Protein AF-A0A9W7AGV5-F1 (afdb_monomer)

Radius of gyration: 15.36 Å; Cα contacts (8 Å, |Δi|>4): 86; chains: 1; bounding box: 35×31×51 Å

Solvent-accessible surface area (backbone atoms only — not comparable to full-atom values): 5864 Å² total; per-residue (Å²): 137,83,84,82,76,92,59,86,72,49,36,65,69,78,32,40,68,36,52,50,52,32,37,52,48,29,53,72,37,88,78,60,40,59,78,69,56,78,77,59,97,86,55,80,66,87,47,46,67,38,49,50,52,33,54,51,45,35,34,39,56,72,38,49,68,41,31,50,41,47,72,37,86,84,50,52,70,68,56,25,50,53,21,42,68,65,42,51,74,70,45,37,76,79,61,49,73,80,124

Organism: NCBI:txid1714387

Secondary structure (DSSP, 8-state):
----------HHHHTHHHHHHHHHHHHTSSS---TTPPPPTT---TTHHHHHHHHHHHHHHH-HHHHHHHH-SSS-HHHHHHHHHHHHHHHHHHH----

Sequence (99 aa):
MGNGQSASNNPRSVCNQYYLQLSECKAHLSPPLKLTDRYPINAKDVCEEAEYALKRCLAHAIDPKAAATLYDKEANRADRVAANKKIVPKLKPYLWKSD

Mean predicted aligned error: 7.45 Å

Structure (mmCIF, N/CA/C/O backbone):
data_AF-A0A9W7AGV5-F1
#
_entry.id   AF-A0A9W7AGV5-F1
#
loop_
_atom_site.group_PDB
_atom_site.id
_atom_site.type_symbol
_atom_site.label_atom_id
_atom_site.label_alt_id
_atom_site.label_comp_id
_atom_site.label_asym_id
_atom_site.label_entity_id
_atom_site.label_seq_id
_atom_site.pdbx_PDB_ins_code
_atom_site.Cartn_x
_atom_site.Cartn_y
_atom_site.Cartn_z
_atom_site.occupancy
_atom_site.B_iso_or_equiv
_atom_site.auth_seq_id
_atom_site.auth_comp_id
_atom_site.auth_asym_id
_atom_site.auth_atom_id
_atom_site.pdbx_PDB_model_num
ATOM 1 N N . MET A 1 1 ? 1.601 -18.894 31.562 1.00 37.81 1 MET A N 1
ATOM 2 C CA . MET A 1 1 ? 2.801 -18.448 30.822 1.00 37.81 1 MET A CA 1
ATOM 3 C C . MET A 1 1 ? 2.342 -17.710 29.569 1.00 37.81 1 MET A C 1
ATOM 5 O O . MET A 1 1 ? 2.095 -18.344 28.556 1.00 37.81 1 MET A O 1
ATOM 9 N N . GLY A 1 2 ? 2.119 -16.397 29.657 1.00 39.03 2 GLY A N 1
ATOM 10 C CA . GLY A 1 2 ? 1.752 -15.569 28.504 1.00 39.03 2 GLY A CA 1
ATOM 11 C C . GLY A 1 2 ? 2.989 -14.865 27.961 1.00 39.03 2 GLY A C 1
ATOM 12 O O . GLY A 1 2 ? 3.215 -13.707 28.288 1.00 39.03 2 GLY A O 1
ATOM 13 N N . ASN A 1 3 ? 3.822 -15.581 27.201 1.00 40.28 3 ASN A N 1
ATOM 14 C CA . ASN A 1 3 ? 4.856 -14.953 26.372 1.00 40.28 3 ASN A CA 1
ATOM 15 C C . ASN A 1 3 ? 4.110 -14.082 25.343 1.00 40.28 3 ASN A C 1
ATOM 17 O O . ASN A 1 3 ? 3.218 -14.574 24.666 1.00 40.28 3 ASN A O 1
ATOM 21 N N . GLY A 1 4 ? 4.297 -12.770 25.265 1.00 39.22 4 GLY A N 1
ATOM 22 C CA . GLY A 1 4 ? 5.576 -12.097 25.121 1.00 39.22 4 GLY A CA 1
ATOM 23 C C . GLY A 1 4 ? 5.661 -11.643 23.669 1.00 39.22 4 GLY A C 1
ATOM 24 O O . GLY A 1 4 ? 5.931 -12.478 22.817 1.00 39.22 4 GLY A O 1
ATOM 25 N N . GLN A 1 5 ? 5.366 -10.361 23.412 1.00 38.69 5 GLN A N 1
ATOM 26 C CA . GLN A 1 5 ? 5.897 -9.519 22.322 1.00 38.69 5 GLN A CA 1
ATOM 27 C C . GLN A 1 5 ? 5.044 -8.245 22.159 1.00 38.69 5 GLN A C 1
ATOM 29 O O . GLN A 1 5 ? 4.325 -8.059 21.183 1.00 38.69 5 GLN A O 1
ATOM 34 N N . SER A 1 6 ? 5.215 -7.297 23.085 1.00 45.88 6 SER A N 1
ATOM 35 C CA . SER A 1 6 ? 5.297 -5.887 22.679 1.00 45.88 6 SER A CA 1
ATOM 36 C C . SER A 1 6 ? 6.671 -5.689 22.038 1.00 45.88 6 SER A C 1
ATOM 38 O O . SER A 1 6 ? 7.569 -5.099 22.629 1.00 45.88 6 SER A O 1
ATOM 40 N N . ALA A 1 7 ? 6.873 -6.270 20.856 1.00 47.56 7 ALA A N 1
ATOM 41 C CA . ALA A 1 7 ? 7.914 -5.793 19.969 1.00 47.56 7 ALA A CA 1
ATOM 42 C C . ALA A 1 7 ? 7.368 -4.513 19.344 1.00 47.56 7 ALA A C 1
ATOM 44 O O . ALA A 1 7 ? 6.213 -4.460 18.923 1.00 47.56 7 ALA A O 1
ATOM 45 N N . SER A 1 8 ? 8.178 -3.469 19.321 1.00 48.66 8 SER A N 1
ATOM 46 C CA . SER A 1 8 ? 7.942 -2.242 18.574 1.00 48.66 8 SER A CA 1
ATOM 47 C C . SER A 1 8 ? 7.701 -2.607 17.102 1.00 48.66 8 SER A C 1
ATOM 49 O O . SER A 1 8 ? 8.641 -2.703 16.314 1.00 48.66 8 SER A O 1
ATOM 51 N N . ASN A 1 9 ? 6.449 -2.907 16.749 1.00 59.78 9 ASN A N 1
ATOM 52 C CA . ASN A 1 9 ? 6.053 -3.478 15.465 1.00 59.78 9 ASN A CA 1
ATOM 53 C C . ASN A 1 9 ? 6.112 -2.391 14.400 1.00 59.78 9 ASN A C 1
ATOM 55 O O . ASN A 1 9 ? 5.095 -1.837 13.998 1.00 59.78 9 ASN A O 1
ATOM 59 N N . ASN A 1 10 ? 7.322 -2.050 13.962 1.00 81.62 10 ASN A N 1
ATOM 60 C CA . ASN A 1 10 ? 7.508 -1.225 12.786 1.00 81.62 10 ASN A CA 1
ATOM 61 C C . ASN A 1 10 ? 6.837 -1.961 11.611 1.00 81.62 10 ASN A C 1
ATOM 63 O O . ASN A 1 10 ? 7.314 -3.043 11.252 1.00 81.62 10 ASN A O 1
ATOM 67 N N . PRO A 1 11 ? 5.776 -1.403 10.993 1.00 84.06 11 PRO A N 1
ATOM 68 C CA . PRO A 1 11 ? 5.079 -2.027 9.868 1.00 84.06 11 PRO A CA 1
ATOM 69 C C . PRO A 1 11 ? 6.032 -2.448 8.749 1.00 84.06 11 PRO A C 1
ATOM 71 O O . PRO A 1 11 ? 5.829 -3.464 8.091 1.00 84.06 11 PRO A O 1
ATOM 74 N N . ARG A 1 12 ? 7.133 -1.703 8.589 1.00 84.56 12 ARG A N 1
ATOM 75 C CA . ARG A 1 12 ? 8.194 -2.029 7.642 1.00 84.56 12 ARG A CA 1
ATOM 76 C C . ARG A 1 12 ? 8.890 -3.356 7.940 1.00 84.56 12 ARG A C 1
ATOM 78 O O . ARG A 1 12 ? 9.154 -4.109 7.014 1.00 84.56 12 ARG A O 1
ATOM 85 N N . SER A 1 13 ? 9.178 -3.627 9.212 1.00 86.88 13 SER A N 1
ATOM 86 C CA . SER A 1 13 ? 9.831 -4.868 9.646 1.00 86.88 13 SER A CA 1
ATOM 87 C C . SER A 1 13 ? 8.904 -6.066 9.445 1.00 86.88 13 SER A C 1
ATOM 89 O O . SER A 1 13 ? 9.299 -7.068 8.857 1.00 86.88 13 SER A O 1
ATOM 91 N N . VAL A 1 14 ? 7.632 -5.916 9.833 1.00 88.75 14 VAL A N 1
ATOM 92 C CA . VAL A 1 14 ? 6.600 -6.955 9.666 1.00 88.75 14 VAL A CA 1
ATOM 93 C C . VAL A 1 14 ? 6.407 -7.321 8.192 1.00 88.75 14 VAL A C 1
ATOM 95 O O . VAL A 1 14 ? 6.260 -8.490 7.853 1.00 88.75 14 VAL A O 1
ATOM 98 N N . CYS A 1 15 ? 6.448 -6.329 7.302 1.00 92.38 15 CYS A N 1
ATOM 99 C CA . CYS A 1 15 ? 6.200 -6.518 5.875 1.00 92.38 15 CYS A CA 1
ATOM 100 C C . CYS A 1 15 ? 7.477 -6.636 5.029 1.00 92.38 15 CYS A C 1
ATOM 102 O O . CYS A 1 15 ? 7.403 -6.487 3.809 1.00 92.38 15 CYS A O 1
ATOM 104 N N . ASN A 1 16 ? 8.642 -6.897 5.637 1.00 90.25 16 ASN A N 1
ATOM 105 C CA . ASN A 1 16 ? 9.936 -6.877 4.944 1.00 90.25 16 ASN A CA 1
ATOM 106 C C . ASN A 1 16 ? 10.001 -7.843 3.748 1.00 90.25 16 ASN A C 1
ATOM 108 O O . ASN A 1 16 ? 10.548 -7.495 2.706 1.00 90.25 16 ASN A O 1
ATOM 112 N N . GLN A 1 17 ? 9.382 -9.021 3.852 1.00 92.00 17 GLN A N 1
ATOM 113 C CA . GLN A 1 17 ? 9.304 -9.973 2.739 1.00 92.00 17 GLN A CA 1
ATOM 114 C C . GLN A 1 17 ? 8.623 -9.364 1.502 1.00 92.00 17 GLN A C 1
ATOM 116 O O . GLN A 1 17 ? 9.119 -9.514 0.391 1.00 92.00 17 GLN A O 1
ATOM 121 N N . TYR A 1 18 ? 7.525 -8.628 1.689 1.00 91.00 18 TYR A N 1
ATOM 122 C CA . TYR A 1 18 ? 6.810 -7.984 0.585 1.00 91.00 18 TYR A CA 1
ATOM 123 C C . TYR A 1 18 ? 7.597 -6.811 -0.011 1.00 91.00 18 TYR A C 1
ATOM 125 O O . TYR A 1 18 ? 7.501 -6.547 -1.207 1.00 91.00 18 TYR A O 1
ATOM 133 N N . TYR A 1 19 ? 8.410 -6.126 0.801 1.00 90.25 19 TYR A N 1
ATOM 134 C CA . TYR A 1 19 ? 9.350 -5.125 0.295 1.00 90.25 19 TYR A CA 1
ATOM 135 C C . TYR A 1 19 ? 10.400 -5.744 -0.627 1.00 90.25 19 TYR A C 1
ATOM 137 O O . TYR A 1 19 ? 10.662 -5.184 -1.690 1.00 90.25 19 TYR A O 1
ATOM 145 N N . LEU A 1 20 ? 10.978 -6.883 -0.236 1.00 90.62 20 LEU A N 1
ATOM 146 C CA . LEU A 1 20 ? 11.958 -7.602 -1.052 1.00 90.62 20 LEU A CA 1
ATOM 147 C C . LEU A 1 20 ? 11.327 -8.094 -2.356 1.00 90.62 20 LEU A C 1
ATOM 149 O O . LEU A 1 20 ? 11.841 -7.773 -3.419 1.00 90.62 20 LEU A O 1
ATOM 153 N N . GLN A 1 21 ? 10.159 -8.738 -2.286 1.00 91.38 21 GLN A N 1
ATOM 154 C CA . GLN A 1 21 ? 9.433 -9.213 -3.470 1.00 91.38 21 GLN A CA 1
ATOM 155 C C . GLN A 1 21 ? 9.121 -8.087 -4.463 1.00 91.38 21 GLN A C 1
ATOM 157 O O . GLN A 1 21 ? 9.325 -8.240 -5.666 1.00 91.38 21 GLN A O 1
ATOM 162 N N . LEU A 1 22 ? 8.649 -6.934 -3.977 1.00 90.00 22 LEU A N 1
ATOM 163 C CA . LEU A 1 22 ? 8.380 -5.797 -4.851 1.00 90.00 22 LEU A CA 1
ATOM 164 C C . LEU A 1 22 ? 9.671 -5.202 -5.429 1.00 90.00 22 LEU A C 1
ATOM 166 O O . LEU A 1 22 ? 9.697 -4.821 -6.597 1.00 90.00 22 LEU A O 1
ATOM 170 N N . SER A 1 23 ? 10.733 -5.120 -4.624 1.00 89.88 23 SER A N 1
ATOM 171 C CA . SER A 1 23 ? 12.036 -4.626 -5.072 1.00 89.88 23 SER A CA 1
ATOM 172 C C . SER A 1 23 ? 12.639 -5.521 -6.154 1.00 89.88 23 SER A C 1
ATOM 174 O O . SER A 1 23 ? 13.133 -5.007 -7.151 1.00 89.88 23 SER A O 1
ATOM 176 N N . GLU A 1 24 ? 12.579 -6.839 -5.977 1.00 90.94 24 GLU A N 1
ATOM 177 C CA . GLU A 1 24 ? 13.029 -7.826 -6.960 1.00 90.94 24 GLU A CA 1
ATOM 178 C C . GLU A 1 24 ? 12.207 -7.715 -8.241 1.00 90.94 24 GLU A C 1
ATOM 180 O O . GLU A 1 24 ? 12.768 -7.539 -9.320 1.00 90.94 24 GLU A O 1
ATOM 185 N N . CYS A 1 25 ? 10.876 -7.711 -8.128 1.00 89.75 25 CYS A N 1
ATOM 186 C CA . CYS A 1 25 ? 10.007 -7.595 -9.292 1.00 89.75 25 CYS A CA 1
ATOM 187 C C . CYS A 1 25 ? 10.292 -6.312 -10.091 1.00 89.75 25 CYS A C 1
ATOM 189 O O . CYS A 1 25 ? 10.478 -6.371 -11.305 1.00 89.75 25 CYS A O 1
ATOM 191 N N . LYS A 1 26 ? 10.407 -5.157 -9.416 1.00 88.94 26 LYS A N 1
ATOM 192 C CA . LYS A 1 26 ? 10.716 -3.877 -10.072 1.00 88.94 26 LYS A CA 1
ATOM 193 C C . LYS A 1 26 ? 12.130 -3.830 -10.667 1.00 88.94 26 LYS A C 1
ATOM 195 O O . LYS A 1 26 ? 12.315 -3.198 -11.706 1.00 88.94 26 LYS A O 1
ATOM 200 N N . ALA A 1 27 ? 13.103 -4.520 -10.069 1.00 89.06 27 ALA A N 1
ATOM 201 C CA . ALA A 1 27 ? 14.459 -4.639 -10.610 1.00 89.06 27 ALA A CA 1
ATOM 202 C C . ALA A 1 27 ? 14.525 -5.486 -11.893 1.00 89.06 27 ALA A C 1
ATOM 204 O O . ALA A 1 27 ? 15.413 -5.269 -12.714 1.00 89.06 27 ALA A O 1
ATOM 205 N N . HIS A 1 28 ? 13.584 -6.415 -12.087 1.00 88.25 28 HIS A N 1
ATOM 206 C CA . HIS A 1 28 ? 13.468 -7.220 -13.306 1.00 88.25 28 HIS A CA 1
ATOM 207 C C . HIS A 1 28 ? 12.706 -6.525 -14.447 1.00 88.25 28 HIS A C 1
ATOM 209 O O . HIS A 1 28 ? 12.638 -7.065 -15.552 1.00 88.25 28 HIS A O 1
ATOM 215 N N . LEU A 1 29 ? 12.141 -5.336 -14.212 1.00 85.44 29 LEU A N 1
ATOM 216 C CA . LEU A 1 29 ? 11.520 -4.537 -15.268 1.00 85.44 29 LEU A CA 1
ATOM 217 C C . LEU A 1 29 ? 12.578 -3.923 -16.191 1.00 85.44 29 LEU A C 1
ATOM 219 O O . LEU A 1 29 ? 13.733 -3.738 -15.814 1.00 85.44 29 LEU A O 1
ATOM 223 N N . SER A 1 30 ? 12.163 -3.580 -17.411 1.00 81.88 30 SER A N 1
ATOM 224 C CA . SER A 1 30 ? 13.010 -2.895 -18.385 1.00 81.88 30 SER A CA 1
ATOM 225 C C . SER A 1 30 ? 12.293 -1.640 -18.902 1.00 81.88 30 SER A C 1
ATOM 227 O O . SER A 1 30 ? 11.339 -1.772 -19.674 1.00 81.88 30 SER A O 1
ATOM 229 N N . PRO A 1 31 ? 12.710 -0.427 -18.490 1.00 83.75 31 PRO A N 1
ATOM 230 C CA . PRO A 1 31 ? 13.814 -0.140 -17.566 1.00 83.75 31 PRO A CA 1
ATOM 231 C C . PRO A 1 31 ? 13.516 -0.581 -16.116 1.00 83.75 31 PRO A C 1
ATOM 233 O O . PRO A 1 31 ? 12.345 -0.629 -15.728 1.00 83.75 31 PRO A O 1
ATOM 236 N N . PRO A 1 32 ? 14.553 -0.877 -15.307 1.00 83.56 32 PRO A N 1
ATOM 237 C CA . PRO A 1 32 ? 14.369 -1.244 -13.907 1.00 83.56 32 PRO A CA 1
ATOM 238 C C . PRO A 1 32 ? 13.818 -0.058 -13.116 1.00 83.56 32 PRO A C 1
ATOM 240 O O . PRO A 1 32 ? 14.248 1.082 -13.300 1.00 83.56 32 PRO A O 1
ATOM 243 N N . LEU A 1 33 ? 12.879 -0.338 -12.214 1.00 85.75 33 LEU A N 1
ATOM 244 C CA . LEU A 1 33 ? 12.261 0.660 -11.344 1.00 85.75 33 LEU A CA 1
ATOM 245 C C . LEU A 1 33 ? 12.753 0.499 -9.904 1.00 85.75 33 LEU A C 1
ATOM 247 O O . LEU A 1 33 ? 12.990 -0.608 -9.420 1.00 85.75 33 LEU A O 1
ATOM 251 N N . LYS A 1 34 ? 12.864 1.608 -9.175 1.00 84.44 34 LYS A N 1
ATOM 252 C CA . LYS A 1 34 ? 13.028 1.582 -7.719 1.00 84.44 34 LYS A CA 1
ATOM 253 C C . LYS A 1 34 ? 11.684 1.332 -7.050 1.00 84.44 34 LYS A C 1
ATOM 255 O O . LYS A 1 34 ? 10.618 1.614 -7.592 1.00 84.44 34 LYS A O 1
ATOM 260 N N . LEU A 1 35 ? 11.735 0.883 -5.799 1.00 78.44 35 LEU A N 1
ATOM 261 C CA . LEU A 1 35 ? 10.555 0.646 -4.967 1.00 78.44 35 LEU A CA 1
ATOM 262 C C . LEU A 1 35 ? 9.573 1.840 -4.953 1.00 78.44 35 LEU A C 1
ATOM 264 O O . LEU A 1 35 ? 8.364 1.638 -5.055 1.00 78.44 35 LEU A O 1
ATOM 268 N N . THR A 1 36 ? 10.100 3.065 -4.867 1.00 79.19 36 THR A N 1
ATOM 269 C CA . THR A 1 36 ? 9.342 4.328 -4.814 1.00 79.19 36 THR A CA 1
ATOM 270 C C . THR A 1 36 ? 8.919 4.865 -6.178 1.00 79.19 36 THR A C 1
ATOM 272 O O . THR A 1 36 ? 8.117 5.799 -6.231 1.00 79.19 36 THR A O 1
ATOM 275 N N . ASP A 1 37 ? 9.454 4.312 -7.267 1.00 81.38 37 ASP A N 1
ATOM 276 C CA . ASP A 1 37 ? 9.158 4.802 -8.605 1.00 81.38 37 ASP A CA 1
ATOM 277 C C . ASP A 1 37 ? 7.732 4.421 -8.991 1.00 81.38 37 ASP A C 1
ATOM 279 O O . ASP A 1 37 ? 7.241 3.319 -8.701 1.00 81.38 37 ASP A O 1
ATOM 283 N N . ARG A 1 38 ? 7.061 5.370 -9.644 1.00 78.50 38 ARG A N 1
ATOM 284 C CA . ARG A 1 38 ? 5.759 5.137 -10.261 1.00 78.50 38 ARG A CA 1
ATOM 285 C C . ARG A 1 38 ? 5.961 4.377 -11.560 1.00 78.50 38 ARG A C 1
ATOM 287 O O . ARG A 1 38 ? 6.935 4.616 -12.272 1.00 78.50 38 ARG A O 1
ATOM 294 N N . TYR A 1 39 ? 5.007 3.519 -11.885 1.00 79.56 39 TYR A N 1
ATOM 295 C CA . TYR A 1 39 ? 5.001 2.886 -13.189 1.00 79.56 39 TYR A CA 1
ATOM 296 C C . TYR A 1 39 ? 4.742 3.909 -14.304 1.00 79.56 39 TYR A C 1
ATOM 298 O O . TYR A 1 39 ? 4.053 4.914 -14.081 1.00 79.56 39 TYR A O 1
ATOM 306 N N . PRO A 1 40 ? 5.294 3.679 -15.507 1.00 77.31 40 PRO A N 1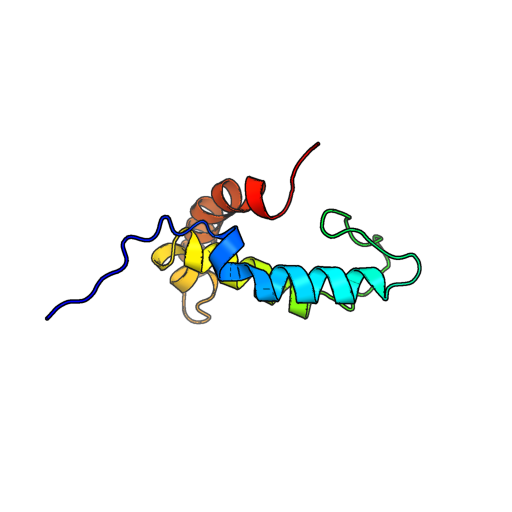
ATOM 307 C CA . PRO A 1 40 ? 4.942 4.448 -16.692 1.00 77.31 40 PRO A CA 1
ATOM 308 C C . PRO A 1 40 ? 3.432 4.394 -16.946 1.00 77.31 40 PRO A C 1
ATOM 310 O O . PRO A 1 40 ? 2.816 3.348 -16.779 1.00 77.31 40 PRO A O 1
ATOM 313 N N . ILE A 1 41 ? 2.847 5.488 -17.443 1.00 70.69 41 ILE A N 1
ATOM 314 C CA . ILE A 1 41 ? 1.397 5.608 -17.717 1.00 70.69 41 ILE A CA 1
ATOM 315 C C . ILE A 1 41 ? 0.870 4.489 -18.642 1.00 70.69 41 ILE A C 1
ATOM 317 O O . ILE A 1 41 ? -0.301 4.130 -18.568 1.00 70.69 41 ILE A O 1
ATOM 321 N N . ASN A 1 42 ? 1.742 3.916 -19.478 1.00 68.38 42 ASN A N 1
ATOM 322 C CA . ASN A 1 42 ? 1.407 2.875 -20.453 1.00 68.38 42 ASN A CA 1
ATOM 323 C C . ASN A 1 42 ? 1.956 1.483 -20.086 1.00 68.38 42 ASN A C 1
ATOM 325 O O . ASN A 1 42 ? 1.971 0.592 -20.935 1.00 68.38 42 ASN A O 1
ATOM 329 N N . ALA A 1 43 ? 2.448 1.284 -18.861 1.00 65.44 43 ALA A N 1
ATOM 330 C CA . ALA A 1 43 ? 2.873 -0.031 -18.401 1.00 65.44 43 ALA A CA 1
ATOM 331 C C . ALA A 1 43 ? 1.674 -0.786 -17.815 1.00 65.44 43 ALA A C 1
ATOM 333 O O . ALA A 1 43 ? 0.931 -0.264 -16.990 1.00 65.44 43 ALA A O 1
ATOM 334 N N . LYS A 1 44 ? 1.481 -2.036 -18.247 1.00 67.31 44 LYS A N 1
ATOM 335 C CA . LYS A 1 44 ? 0.658 -2.986 -17.498 1.00 67.31 44 LYS A CA 1
ATOM 336 C C . LYS A 1 44 ? 1.525 -3.464 -16.335 1.00 67.31 44 LYS A C 1
ATOM 338 O O . LYS A 1 44 ? 2.549 -4.100 -16.579 1.00 67.31 44 LYS A O 1
ATOM 343 N N . ASP A 1 45 ? 1.158 -3.096 -15.112 1.00 74.44 45 ASP A N 1
ATOM 344 C CA . ASP A 1 45 ? 2.006 -3.244 -13.925 1.00 74.44 45 ASP A CA 1
ATOM 345 C C . ASP A 1 45 ? 2.240 -4.716 -13.573 1.00 74.44 45 ASP A C 1
ATOM 347 O O . ASP A 1 45 ? 1.505 -5.328 -12.805 1.00 74.44 45 ASP A O 1
ATOM 351 N N . VAL A 1 46 ? 3.309 -5.296 -14.123 1.00 81.38 46 VAL A N 1
ATOM 352 C CA . VAL A 1 46 ? 3.709 -6.700 -13.903 1.00 81.38 46 VAL A CA 1
ATOM 353 C C . VAL A 1 46 ? 3.891 -7.015 -12.411 1.00 81.38 46 VAL A C 1
ATOM 355 O O . VAL A 1 46 ? 3.698 -8.146 -11.981 1.00 81.38 46 VAL A O 1
ATOM 358 N N . CYS A 1 47 ? 4.214 -6.001 -11.608 1.00 87.69 47 CYS A N 1
ATOM 359 C CA . CYS A 1 47 ? 4.432 -6.112 -10.170 1.00 87.69 47 CYS A CA 1
ATOM 360 C C . CYS A 1 47 ? 3.228 -5.636 -9.331 1.00 87.69 47 CYS A C 1
ATOM 362 O O . CYS A 1 47 ? 3.378 -5.416 -8.127 1.00 87.69 47 CYS A O 1
ATOM 364 N N . GLU A 1 48 ? 2.042 -5.467 -9.934 1.00 86.75 48 GLU A N 1
ATOM 365 C CA . GLU A 1 48 ? 0.817 -5.031 -9.242 1.00 86.75 48 GLU A CA 1
ATOM 366 C C . GLU A 1 48 ? 0.460 -5.956 -8.071 1.00 86.75 48 GLU A C 1
ATOM 368 O O . GLU A 1 48 ? 0.137 -5.474 -6.984 1.00 86.75 48 GLU A O 1
ATOM 373 N N . GLU A 1 49 ? 0.586 -7.275 -8.245 1.00 88.62 49 GLU A N 1
ATOM 374 C CA . GLU A 1 49 ? 0.303 -8.246 -7.181 1.00 88.62 49 GLU A CA 1
ATOM 375 C C . GLU A 1 49 ? 1.242 -8.068 -5.980 1.00 88.62 49 GLU A C 1
ATOM 377 O O . GLU A 1 49 ? 0.790 -8.050 -4.831 1.00 88.62 49 GLU A O 1
ATOM 382 N N . ALA A 1 50 ? 2.538 -7.861 -6.236 1.00 89.06 50 ALA A N 1
ATOM 383 C CA . ALA A 1 50 ? 3.531 -7.615 -5.193 1.00 89.06 50 ALA A CA 1
ATOM 384 C C . ALA A 1 50 ? 3.283 -6.268 -4.488 1.00 89.06 50 ALA A C 1
ATOM 386 O O . ALA A 1 50 ? 3.375 -6.177 -3.261 1.00 89.06 50 ALA A O 1
ATOM 387 N N . GLU A 1 51 ? 2.892 -5.226 -5.233 1.00 88.50 51 GLU A N 1
ATOM 388 C CA . GLU A 1 51 ? 2.486 -3.947 -4.644 1.00 88.50 51 GLU A CA 1
ATOM 389 C C . GLU A 1 51 ? 1.240 -4.078 -3.774 1.00 88.50 51 GLU A C 1
ATOM 391 O O . GLU A 1 51 ? 1.177 -3.495 -2.687 1.00 88.50 51 GLU A O 1
ATOM 396 N N . TYR A 1 52 ? 0.234 -4.809 -4.247 1.00 89.50 52 TYR A N 1
ATOM 397 C CA . TYR A 1 52 ? -1.002 -5.021 -3.511 1.00 89.50 52 TYR A CA 1
ATOM 398 C C . TYR A 1 52 ? -0.744 -5.804 -2.223 1.00 89.50 52 TYR A C 1
ATOM 400 O O . TYR A 1 52 ? -1.228 -5.412 -1.158 1.00 89.50 52 TYR A O 1
ATOM 408 N N . ALA A 1 53 ? 0.077 -6.854 -2.287 1.00 91.19 53 ALA A N 1
ATOM 409 C CA . ALA A 1 53 ? 0.476 -7.634 -1.123 1.00 91.19 53 ALA A CA 1
ATOM 410 C C . ALA A 1 53 ? 1.201 -6.768 -0.078 1.00 91.19 53 ALA A C 1
ATOM 412 O O . ALA A 1 53 ? 0.844 -6.795 1.105 1.00 91.19 53 ALA A O 1
ATOM 413 N N . LEU A 1 54 ? 2.134 -5.912 -0.516 1.00 91.44 54 LEU A N 1
ATOM 414 C CA . LEU A 1 54 ? 2.815 -4.958 0.360 1.00 91.44 54 LEU A CA 1
ATOM 415 C C . LEU A 1 54 ? 1.836 -3.956 0.996 1.00 91.44 54 LEU A C 1
ATOM 417 O O . LEU A 1 54 ? 1.836 -3.785 2.217 1.00 91.44 54 LEU A O 1
ATOM 421 N N . LYS A 1 55 ? 0.971 -3.316 0.196 1.00 90.31 55 LYS A N 1
ATOM 422 C CA . LYS A 1 55 ? -0.038 -2.348 0.673 1.00 90.31 55 LYS A CA 1
ATOM 423 C C . LYS A 1 55 ? -0.992 -2.985 1.685 1.00 90.31 55 LYS A C 1
ATOM 425 O O . LYS A 1 55 ? -1.326 -2.362 2.696 1.00 90.31 55 LYS A O 1
ATOM 430 N N . ARG A 1 56 ? -1.408 -4.231 1.446 1.00 92.25 56 ARG A N 1
ATOM 431 C CA . ARG A 1 56 ? -2.283 -4.989 2.346 1.00 92.25 56 ARG A CA 1
ATOM 432 C C . ARG A 1 56 ? -1.586 -5.337 3.655 1.00 92.25 56 ARG A C 1
ATOM 434 O O . ARG A 1 56 ? -2.155 -5.078 4.713 1.00 92.25 56 ARG A O 1
ATOM 441 N N . CYS A 1 57 ? -0.360 -5.858 3.598 1.00 93.31 57 CYS A N 1
ATOM 442 C CA . CYS A 1 57 ? 0.420 -6.152 4.797 1.00 93.31 57 CYS A CA 1
ATOM 443 C C . CYS A 1 57 ? 0.612 -4.895 5.655 1.00 93.31 57 CYS A C 1
ATOM 445 O O . CYS A 1 57 ? 0.295 -4.902 6.845 1.00 93.31 57 CYS A O 1
ATOM 447 N N . LEU A 1 58 ? 1.053 -3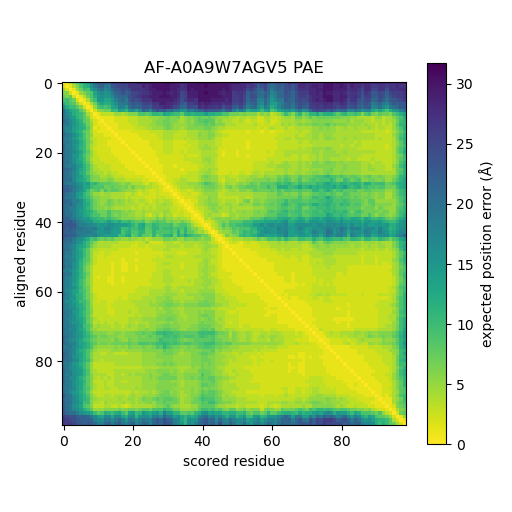.791 5.041 1.00 92.00 58 LEU A N 1
ATOM 448 C CA . LEU A 1 58 ? 1.292 -2.535 5.750 1.00 92.00 58 LEU A CA 1
ATOM 449 C C . LEU A 1 58 ? 0.012 -1.989 6.383 1.00 92.00 58 LEU A C 1
ATOM 451 O O . LEU A 1 58 ? 0.033 -1.558 7.532 1.00 92.00 58 LEU A O 1
ATOM 455 N N . ALA A 1 59 ? -1.112 -2.041 5.668 1.00 92.25 59 ALA A N 1
ATOM 456 C CA . ALA A 1 59 ? -2.397 -1.622 6.210 1.00 92.25 59 ALA A CA 1
ATOM 457 C C . ALA A 1 59 ? -2.772 -2.431 7.462 1.00 92.25 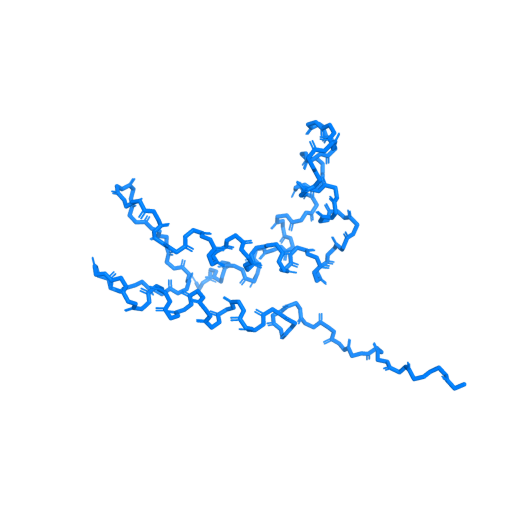59 ALA A C 1
ATOM 459 O O . ALA A 1 59 ? -3.144 -1.835 8.471 1.00 92.25 59 ALA A O 1
ATOM 460 N N . HIS A 1 60 ? -2.620 -3.761 7.433 1.00 93.12 60 HIS A N 1
ATOM 461 C CA . HIS A 1 60 ? -2.894 -4.610 8.596 1.00 93.12 60 HIS A CA 1
ATOM 462 C C . HIS A 1 60 ? -1.921 -4.377 9.756 1.00 93.12 60 HIS A C 1
ATOM 464 O O . HIS A 1 60 ? -2.344 -4.404 10.909 1.00 93.12 60 HIS A O 1
ATOM 470 N N . ALA A 1 61 ? -0.644 -4.119 9.468 1.00 91.50 61 ALA A N 1
ATOM 471 C CA . ALA A 1 61 ? 0.360 -3.836 10.490 1.00 91.50 61 ALA A CA 1
ATOM 472 C C . ALA A 1 61 ? 0.160 -2.463 11.163 1.00 91.50 61 ALA A C 1
ATOM 474 O O . ALA A 1 61 ? 0.505 -2.291 12.328 1.00 91.50 61 ALA A O 1
ATOM 475 N N . ILE A 1 62 ? -0.400 -1.487 10.443 1.00 90.62 62 ILE A N 1
ATOM 476 C CA . ILE A 1 62 ? -0.663 -0.128 10.940 1.00 90.62 62 ILE A CA 1
ATOM 477 C C . ILE A 1 62 ? -2.001 -0.037 11.681 1.00 90.62 62 ILE A C 1
ATOM 479 O O . ILE A 1 62 ? -2.092 0.585 12.739 1.00 90.62 62 ILE A O 1
ATOM 483 N N . ASP A 1 63 ? -3.067 -0.562 11.077 1.00 91.44 63 ASP A N 1
ATOM 484 C CA . ASP A 1 63 ? -4.433 -0.455 11.585 1.00 91.44 63 ASP A CA 1
ATOM 485 C C . ASP A 1 63 ? -5.238 -1.695 11.162 1.00 91.44 63 ASP A C 1
ATOM 487 O O . ASP A 1 63 ? -5.942 -1.674 10.147 1.00 91.44 63 ASP A O 1
ATOM 491 N N . PRO A 1 64 ? -5.141 -2.802 11.921 1.00 89.94 64 PRO A N 1
ATOM 492 C CA . PRO A 1 64 ? -5.739 -4.075 11.529 1.00 89.94 64 PRO A CA 1
ATOM 493 C C . PRO A 1 64 ? -7.262 -3.997 11.393 1.00 89.94 64 PRO A C 1
ATOM 495 O O . PRO A 1 64 ? -7.827 -4.683 10.544 1.00 89.94 64 PRO A O 1
ATOM 498 N N . LYS A 1 65 ? -7.924 -3.135 12.180 1.00 91.62 65 LYS A N 1
ATOM 499 C CA . LYS A 1 65 ? -9.381 -2.943 12.129 1.00 91.62 65 LYS A CA 1
ATOM 500 C C . LYS A 1 65 ? -9.796 -2.233 10.848 1.00 91.62 65 LYS A C 1
ATOM 502 O O . LYS A 1 65 ? -10.649 -2.736 10.125 1.00 91.62 65 LYS A O 1
ATOM 507 N N . ALA A 1 66 ? -9.178 -1.090 10.546 1.00 92.12 66 ALA A N 1
ATOM 508 C CA . ALA A 1 66 ? -9.471 -0.391 9.302 1.00 92.12 66 ALA A CA 1
ATOM 509 C C . ALA A 1 66 ? -9.081 -1.243 8.083 1.00 92.12 66 ALA A C 1
ATOM 511 O O . ALA A 1 66 ? -9.775 -1.211 7.072 1.00 92.12 66 ALA A O 1
ATOM 512 N N . ALA A 1 67 ? -8.002 -2.027 8.167 1.00 92.62 67 ALA A N 1
ATOM 513 C CA . ALA A 1 67 ? -7.542 -2.846 7.051 1.00 92.62 67 ALA A CA 1
ATOM 514 C C . ALA A 1 67 ? -8.510 -3.993 6.766 1.00 92.62 67 ALA A C 1
ATOM 516 O O . ALA A 1 67 ? -8.831 -4.231 5.604 1.00 92.62 67 ALA A O 1
ATOM 517 N N . ALA A 1 68 ? -9.031 -4.639 7.814 1.00 93.25 68 ALA A N 1
ATOM 518 C CA . ALA A 1 68 ? -10.085 -5.636 7.678 1.00 93.25 68 ALA A CA 1
ATOM 519 C C . ALA A 1 68 ? -11.285 -5.057 6.915 1.00 93.25 68 ALA A C 1
ATOM 521 O O . ALA A 1 68 ? -11.668 -5.621 5.901 1.00 93.25 68 ALA A O 1
ATOM 522 N N . THR A 1 69 ? -11.791 -3.881 7.306 1.00 94.69 69 THR A N 1
ATOM 523 C CA . THR A 1 69 ? -12.895 -3.218 6.590 1.00 94.69 69 THR A CA 1
ATOM 524 C C . THR A 1 69 ? -12.526 -2.819 5.159 1.00 94.69 69 THR A C 1
ATOM 526 O O . THR A 1 69 ? -13.343 -2.947 4.257 1.00 94.69 69 THR A O 1
ATOM 529 N N . LEU A 1 70 ? -11.309 -2.322 4.920 1.00 93.62 70 LEU A N 1
ATOM 530 C CA . LEU A 1 70 ? -10.880 -1.844 3.600 1.00 93.62 70 LEU A CA 1
ATOM 531 C C . LEU A 1 70 ? -10.842 -2.967 2.548 1.00 93.62 70 LEU A C 1
ATOM 533 O O . LEU A 1 70 ? -11.222 -2.741 1.391 1.00 93.62 70 LEU A O 1
ATOM 537 N N . TYR A 1 71 ? -10.372 -4.147 2.960 1.00 91.75 71 TYR A N 1
ATOM 538 C CA . TYR A 1 71 ? -10.177 -5.322 2.104 1.00 91.75 71 TYR A CA 1
ATOM 539 C C . TYR A 1 71 ? -11.304 -6.358 2.198 1.00 91.75 71 TYR A C 1
ATOM 541 O O . TYR A 1 71 ? -11.253 -7.366 1.491 1.00 91.75 71 TYR A O 1
ATOM 549 N N . ASP A 1 72 ? -12.314 -6.116 3.029 1.00 92.94 72 ASP A N 1
ATOM 550 C CA . ASP A 1 72 ? -13.536 -6.911 3.068 1.00 92.94 72 ASP A CA 1
ATOM 551 C C . ASP A 1 72 ? -14.396 -6.630 1.822 1.00 92.94 72 ASP A C 1
ATOM 553 O O . ASP A 1 72 ? -14.634 -5.479 1.441 1.00 92.94 72 ASP A O 1
ATOM 557 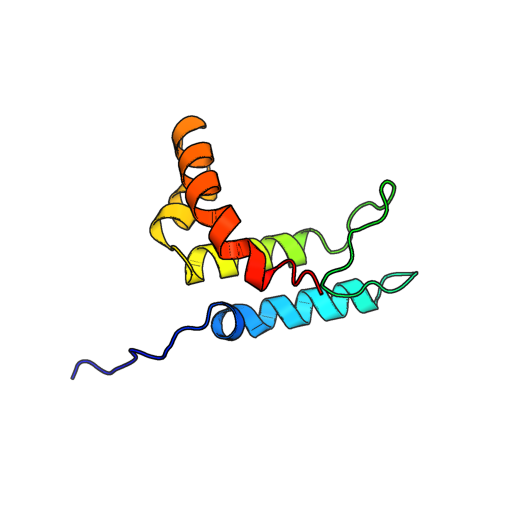N N . LYS A 1 73 ? -14.827 -7.706 1.157 1.00 89.38 73 LYS A N 1
ATOM 558 C CA . LYS A 1 73 ? -15.663 -7.647 -0.049 1.00 89.38 73 LYS A CA 1
ATOM 559 C C . LYS A 1 73 ? -17.132 -7.398 0.282 1.00 89.38 73 LYS A C 1
ATOM 561 O O . LYS A 1 73 ? -17.854 -6.908 -0.582 1.00 89.38 73 LYS A O 1
ATOM 566 N N . GLU A 1 74 ? -17.554 -7.727 1.499 1.00 94.69 74 GLU A N 1
ATOM 567 C CA . GLU A 1 74 ? -18.930 -7.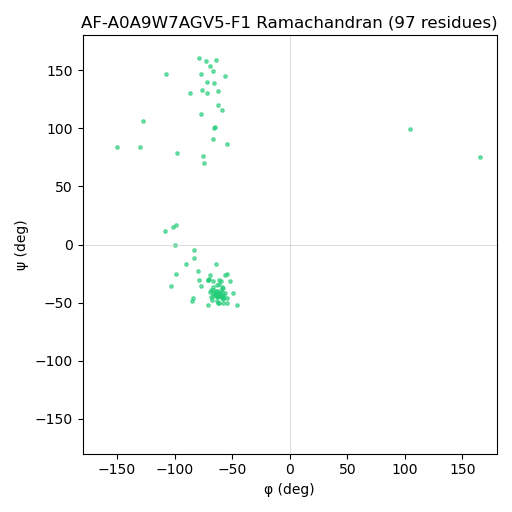567 1.971 1.00 94.69 74 GLU A CA 1
ATOM 568 C C . GLU A 1 74 ? -19.157 -6.194 2.622 1.00 94.69 74 GLU A C 1
ATOM 570 O O . GLU A 1 74 ? -20.292 -5.728 2.727 1.00 94.69 74 GLU A O 1
ATOM 575 N N . ALA A 1 75 ? -18.080 -5.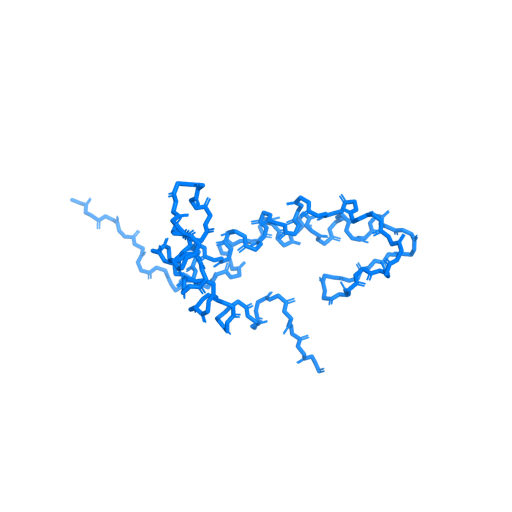493 2.994 1.00 92.25 75 ALA A N 1
ATOM 576 C CA . ALA A 1 75 ? -18.159 -4.141 3.527 1.00 92.25 75 ALA A CA 1
ATOM 577 C C . ALA A 1 75 ? -18.745 -3.161 2.498 1.00 92.25 75 ALA A C 1
ATOM 579 O O . ALA A 1 75 ? -18.313 -3.076 1.340 1.00 92.25 75 ALA A O 1
ATOM 580 N N . ASN A 1 76 ? -19.707 -2.351 2.944 1.00 95.50 76 ASN A N 1
ATOM 581 C CA . ASN A 1 76 ? -20.317 -1.344 2.088 1.00 95.50 76 ASN A CA 1
ATOM 582 C C . ASN A 1 76 ? -19.287 -0.283 1.645 1.00 95.50 76 ASN A C 1
ATOM 584 O O . ASN A 1 76 ? -18.241 -0.054 2.262 1.00 95.50 76 ASN A O 1
ATOM 588 N N . ARG A 1 77 ? -19.599 0.411 0.544 1.00 93.81 77 ARG A N 1
ATOM 589 C CA . ARG A 1 77 ? -18.691 1.401 -0.054 1.00 93.81 77 ARG A CA 1
ATOM 590 C C . ARG A 1 77 ? -18.324 2.534 0.911 1.00 93.81 77 ARG A C 1
ATOM 592 O O . ARG A 1 77 ? -17.192 3.012 0.859 1.00 93.81 77 ARG A O 1
ATOM 599 N N . ALA A 1 78 ? -19.253 2.984 1.754 1.00 95.56 78 ALA A N 1
ATOM 600 C CA . ALA A 1 78 ? -19.015 4.093 2.675 1.00 95.56 78 ALA A CA 1
ATOM 601 C C . ALA A 1 78 ? -17.977 3.719 3.745 1.00 95.56 78 ALA A C 1
ATOM 603 O O . ALA A 1 78 ? -17.025 4.473 3.964 1.00 95.56 78 ALA A O 1
ATOM 604 N N . ASP A 1 79 ? -18.093 2.523 4.317 1.00 93.81 79 ASP A N 1
ATOM 605 C CA . ASP A 1 79 ? -17.176 2.002 5.331 1.00 93.81 79 ASP A CA 1
ATOM 606 C C . ASP A 1 79 ? -15.783 1.765 4.758 1.00 93.81 79 ASP A C 1
ATOM 608 O O . ASP A 1 79 ? -14.784 2.165 5.361 1.00 93.81 79 ASP A O 1
ATOM 612 N N . ARG A 1 80 ? -15.697 1.223 3.538 1.00 93.69 80 ARG A N 1
ATOM 613 C CA . ARG A 1 80 ? -14.421 1.072 2.825 1.00 93.69 80 ARG A CA 1
ATOM 614 C C . ARG A 1 80 ? -13.749 2.419 2.559 1.00 93.69 80 ARG A C 1
ATOM 616 O O . ARG A 1 80 ? -12.544 2.554 2.761 1.00 93.69 80 ARG A O 1
ATOM 623 N N . VAL A 1 81 ? -14.508 3.444 2.158 1.00 94.31 81 VAL A N 1
ATOM 624 C CA . VAL A 1 81 ? -13.979 4.807 1.964 1.00 94.31 81 VAL A CA 1
ATOM 625 C C . VAL A 1 81 ? -13.504 5.410 3.288 1.00 94.31 81 VAL A C 1
ATOM 627 O O . VAL A 1 81 ? -12.433 6.020 3.332 1.00 94.31 81 VAL A O 1
ATOM 630 N N . ALA A 1 82 ? -14.259 5.233 4.373 1.00 94.56 82 ALA A N 1
ATOM 631 C CA . ALA A 1 82 ? -13.876 5.714 5.696 1.00 94.56 82 ALA A CA 1
ATOM 632 C C . ALA A 1 82 ? -12.607 5.014 6.213 1.00 94.56 82 ALA A C 1
ATOM 634 O O . ALA A 1 82 ? -11.696 5.675 6.714 1.00 94.56 82 ALA A O 1
ATOM 635 N N . ALA A 1 83 ? -12.508 3.696 6.035 1.00 94.19 83 ALA A N 1
ATOM 636 C CA . ALA A 1 83 ? -11.319 2.914 6.351 1.00 94.19 83 ALA A CA 1
ATOM 637 C C . ALA A 1 83 ? -10.105 3.362 5.522 1.00 94.19 83 ALA A C 1
ATOM 639 O O . ALA A 1 83 ? -9.030 3.602 6.075 1.00 94.19 83 ALA A O 1
ATOM 640 N N . ASN A 1 84 ? -10.290 3.585 4.218 1.00 92.62 84 ASN A N 1
ATOM 641 C CA . ASN A 1 84 ? -9.235 4.085 3.340 1.00 92.62 84 ASN A CA 1
ATOM 642 C C . ASN A 1 84 ? -8.711 5.456 3.799 1.00 92.62 84 ASN A C 1
ATOM 644 O O . ASN A 1 84 ? -7.501 5.659 3.891 1.00 92.62 84 ASN A O 1
ATOM 648 N N . LYS A 1 85 ? -9.608 6.384 4.165 1.00 93.50 85 LYS A N 1
ATOM 649 C CA . LYS A 1 85 ? -9.239 7.708 4.702 1.00 93.50 85 LYS A CA 1
ATOM 650 C C . LYS A 1 85 ? -8.414 7.621 5.990 1.00 93.50 85 LYS A C 1
ATOM 652 O O . LYS A 1 85 ? -7.571 8.482 6.219 1.00 93.50 85 LYS A O 1
ATOM 657 N N . LYS A 1 86 ? -8.629 6.590 6.814 1.00 92.94 86 LYS A N 1
ATOM 658 C CA . LYS A 1 86 ? -7.838 6.342 8.032 1.00 92.94 86 LYS A CA 1
ATOM 659 C C . LYS A 1 86 ? -6.466 5.736 7.730 1.00 92.94 86 LYS A C 1
ATOM 661 O O . LYS A 1 86 ? -5.502 6.050 8.425 1.00 92.94 86 LYS A O 1
ATOM 666 N N . ILE A 1 87 ? -6.378 4.873 6.718 1.00 91.62 87 ILE A N 1
ATOM 667 C CA . ILE A 1 87 ? -5.171 4.099 6.396 1.00 91.62 87 ILE A CA 1
ATOM 668 C C . ILE A 1 87 ? -4.181 4.886 5.534 1.00 91.62 87 ILE A C 1
ATOM 670 O O . ILE A 1 87 ? -2.990 4.896 5.839 1.00 91.62 87 ILE A O 1
ATOM 674 N N . VAL A 1 88 ? -4.643 5.555 4.474 1.00 90.06 88 VAL A N 1
ATOM 675 C CA . VAL A 1 88 ? -3.767 6.197 3.473 1.00 90.06 88 VAL A CA 1
ATOM 676 C C . VAL A 1 88 ? -2.752 7.178 4.085 1.00 90.06 88 VAL A C 1
ATOM 678 O O . VAL A 1 88 ? -1.571 7.074 3.745 1.00 90.06 88 VAL A O 1
ATOM 681 N N . PRO A 1 89 ? -3.127 8.083 5.015 1.00 89.94 89 PRO A N 1
ATOM 682 C CA . PRO A 1 89 ? -2.165 8.997 5.634 1.00 89.94 89 PRO A CA 1
ATOM 683 C C . PRO A 1 89 ? -1.070 8.265 6.416 1.00 89.94 89 PRO A C 1
ATOM 685 O O . PRO A 1 89 ? 0.079 8.696 6.423 1.00 89.94 89 PRO A O 1
ATOM 688 N N . LYS A 1 90 ? -1.421 7.134 7.040 1.00 89.19 90 LYS A N 1
ATOM 689 C CA . LYS A 1 90 ? -0.501 6.312 7.830 1.00 89.19 90 LYS A CA 1
ATOM 690 C C .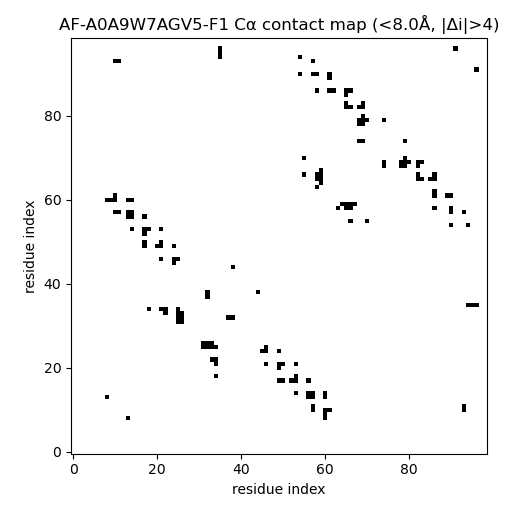 LYS A 1 90 ? 0.397 5.437 6.949 1.00 89.19 90 LYS A C 1
ATOM 692 O O . LYS A 1 90 ? 1.531 5.173 7.324 1.00 89.19 90 LYS A O 1
ATOM 697 N N . LEU A 1 91 ? -0.083 5.014 5.774 1.00 86.00 91 LEU A N 1
ATOM 698 C CA . LEU A 1 91 ? 0.702 4.271 4.779 1.00 86.00 91 LEU A CA 1
ATOM 699 C C . LEU A 1 91 ? 1.759 5.133 4.086 1.00 86.00 91 LEU A C 1
ATOM 701 O O . LEU A 1 91 ? 2.800 4.610 3.686 1.00 86.00 91 LEU A O 1
ATOM 705 N N . LYS A 1 92 ? 1.498 6.438 3.934 1.00 83.69 92 LYS A N 1
ATOM 706 C CA . LYS A 1 92 ? 2.349 7.368 3.181 1.00 83.69 92 LYS A CA 1
ATOM 707 C C . LYS A 1 92 ? 3.853 7.249 3.492 1.00 83.69 92 LYS A C 1
ATOM 709 O O . LYS A 1 92 ? 4.600 7.025 2.541 1.00 83.69 92 LYS A O 1
ATOM 714 N N . PRO A 1 93 ? 4.312 7.296 4.760 1.00 84.00 93 PRO A N 1
ATOM 715 C CA . PRO A 1 93 ? 5.741 7.181 5.086 1.00 84.00 93 PRO A CA 1
ATOM 716 C C . PRO A 1 93 ? 6.382 5.830 4.721 1.00 84.00 93 PRO A C 1
ATOM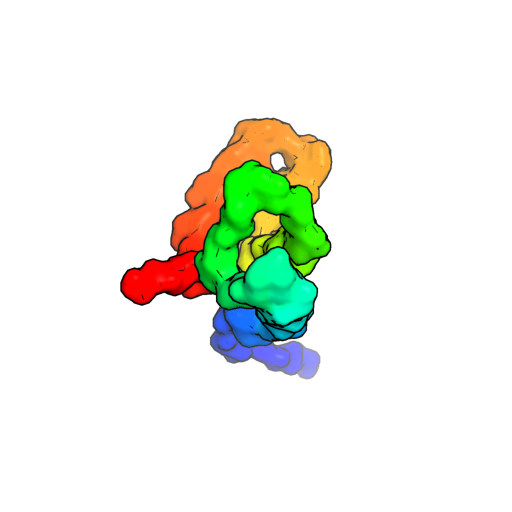 718 O O . PRO A 1 93 ? 7.607 5.729 4.667 1.00 84.00 93 PRO A O 1
ATOM 721 N N . TYR A 1 94 ? 5.583 4.789 4.477 1.00 83.06 94 TYR A N 1
ATOM 722 C CA . TYR A 1 94 ? 6.057 3.432 4.196 1.00 83.06 94 TYR A CA 1
ATOM 723 C C . TYR A 1 94 ? 6.084 3.092 2.699 1.00 83.06 94 TYR A C 1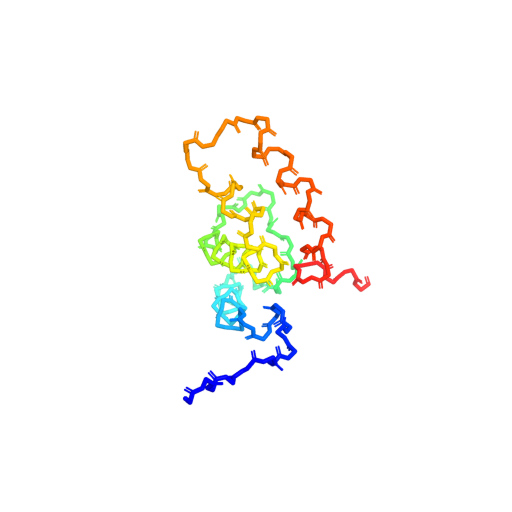
ATOM 725 O O . TYR A 1 94 ? 6.875 2.242 2.291 1.00 83.06 94 TYR A O 1
ATOM 733 N N . LEU A 1 95 ? 5.249 3.746 1.886 1.00 74.38 95 LEU A N 1
ATOM 734 C CA . LEU A 1 95 ? 5.162 3.522 0.435 1.00 74.38 95 LEU A CA 1
ATOM 735 C C . LEU A 1 95 ? 5.854 4.616 -0.380 1.00 74.38 95 LEU A C 1
ATOM 737 O O . LEU A 1 95 ? 6.456 4.335 -1.411 1.00 74.38 95 LEU A O 1
ATOM 741 N N . TRP A 1 96 ? 5.784 5.858 0.092 1.00 64.94 96 TRP A N 1
ATOM 742 C CA . TRP A 1 96 ? 6.298 7.024 -0.609 1.00 64.94 96 TRP A CA 1
ATOM 743 C C . TRP A 1 96 ? 7.166 7.808 0.367 1.00 64.94 96 TRP A C 1
ATOM 745 O O . TRP A 1 96 ? 6.711 8.754 1.011 1.00 64.94 96 TRP A O 1
ATOM 755 N N . LYS A 1 97 ? 8.434 7.411 0.501 1.00 51.41 97 LYS A N 1
ATOM 756 C CA . LYS A 1 97 ? 9.424 8.391 0.943 1.00 51.41 97 LYS A CA 1
ATOM 757 C C . LYS A 1 97 ? 9.498 9.440 -0.167 1.00 51.41 97 LYS A C 1
ATOM 759 O O . LYS A 1 97 ? 10.054 9.169 -1.224 1.00 51.41 97 LYS A O 1
ATOM 764 N N . SER A 1 98 ? 8.843 10.579 0.050 1.00 36.59 98 SER A N 1
ATOM 765 C CA . SER A 1 98 ? 9.269 11.826 -0.574 1.00 36.59 98 SER A CA 1
ATOM 766 C C . SER A 1 98 ? 10.633 12.125 0.032 1.00 36.59 98 SER A C 1
ATOM 768 O O . SER A 1 98 ? 10.698 12.484 1.207 1.00 36.59 98 SER A O 1
ATOM 770 N N . ASP A 1 99 ? 11.686 11.811 -0.715 1.00 36.81 99 ASP A N 1
ATOM 771 C CA . ASP A 1 99 ? 12.946 12.538 -0.580 1.00 36.81 99 ASP A CA 1
ATOM 772 C C . ASP A 1 99 ? 12.711 13.967 -1.095 1.00 36.81 99 ASP A C 1
ATOM 774 O O . ASP A 1 99 ? 12.021 14.088 -2.141 1.00 36.81 99 ASP A O 1
#

pLDDT: mean 82.21, std 15.98, range [36.59, 95.56]

Foldseek 3Di:
DDDDDPDVLPLCVQLVVLQVLLQVLQCPDVVRDHQQDDDDPPDPPPCVVSVVSSLLSSQCSQPVVLSCLLPDPPRDPVSNVVSCVVRVVVCCVVRHDPD